Protein AF-A0A9E2MW77-F1 (afdb_monomer_lite)

Sequence (84 aa):
MNLGKKLYNLSLESKGIYYRLPIIFALFFFVPLLGLLYFGLSYNFLEDEYVLVFILALLCSSLAGYVMIRRIFDDIRKTSASIS

Foldseek 3Di:
DPVVVVVVVVDVVVPDPLVVLVVVLCVVVVVVVVVLVVCCVVVVCVVPPVSVVVVVVVVVVSVVVSVVVNVVVVVVVVVVVVVD

Secondary structure (DSSP, 8-state):
--HHHHHHHHSGGGS-HHHHHHHHHHHHHHHHHHHHHHHHHHS-GGGSHHHHHHHHHHHHHHHHHHHHHHHHHHHHHHHHHHH-

pLDDT: mean 82.76, std 10.36, range [52.06, 94.19]

Radius of gyration: 18.75 Å; chains: 1; bounding box: 39×23×53 Å

Structure (mmCIF, N/CA/C/O backbone):
data_AF-A0A9E2MW77-F1
#
_entry.id   AF-A0A9E2MW77-F1
#
loop_
_atom_site.group_PDB
_atom_site.id
_atom_site.type_symbol
_atom_site.label_atom_id
_atom_site.label_alt_id
_atom_site.label_comp_id
_atom_site.label_asym_id
_atom_site.label_entity_id
_atom_site.label_seq_id
_atom_site.pdbx_PDB_ins_code
_atom_site.Cartn_x
_atom_site.Cartn_y
_atom_site.Cartn_z
_atom_site.occupancy
_atom_site.B_iso_or_equiv
_atom_site.auth_seq_id
_atom_site.auth_comp_id
_atom_site.auth_asym_id
_atom_site.auth_atom_id
_atom_site.pdbx_PDB_model_num
ATOM 1 N N . MET A 1 1 ? -18.479 -12.797 -34.771 1.00 52.06 1 MET A N 1
ATOM 2 C CA . MET A 1 1 ? -17.672 -12.095 -33.742 1.00 52.06 1 MET A CA 1
ATOM 3 C C . MET A 1 1 ? -16.734 -13.115 -33.105 1.00 52.06 1 MET A C 1
ATOM 5 O O . MET A 1 1 ? -17.222 -14.117 -32.604 1.00 52.06 1 MET A O 1
ATOM 9 N N . ASN A 1 2 ? -15.412 -12.948 -33.209 1.00 67.81 2 ASN A N 1
ATOM 10 C CA . ASN A 1 2 ? -14.460 -14.009 -32.847 1.00 67.81 2 ASN A CA 1
ATOM 11 C C . ASN A 1 2 ? -14.140 -13.974 -31.337 1.00 67.81 2 ASN A C 1
ATOM 13 O O . ASN A 1 2 ? -13.269 -13.228 -30.888 1.00 67.81 2 ASN A O 1
ATOM 17 N N . LEU A 1 3 ? -14.911 -14.741 -30.558 1.00 73.56 3 LEU A N 1
ATOM 18 C CA . LEU A 1 3 ? -14.900 -14.758 -29.089 1.00 73.56 3 LEU A CA 1
ATOM 19 C C . LEU A 1 3 ? -13.534 -15.170 -28.507 1.00 73.56 3 LEU A C 1
ATOM 21 O O . LEU A 1 3 ? -13.090 -14.595 -27.514 1.00 73.56 3 LEU A O 1
ATOM 25 N N . GLY A 1 4 ? -12.826 -16.086 -29.177 1.00 70.38 4 GLY A N 1
ATOM 26 C CA . GLY A 1 4 ? -11.505 -16.564 -28.752 1.00 70.38 4 GLY A CA 1
ATOM 27 C C . GLY A 1 4 ? -10.434 -15.471 -28.767 1.00 70.38 4 GLY A C 1
ATOM 28 O O . GLY A 1 4 ? -9.649 -15.354 -27.829 1.00 70.38 4 GLY A O 1
ATOM 29 N N . LYS A 1 5 ? -10.464 -14.577 -29.765 1.00 65.38 5 LYS A N 1
ATOM 30 C CA . LYS A 1 5 ? -9.556 -13.415 -29.829 1.00 65.38 5 LYS A CA 1
ATOM 31 C C . LYS A 1 5 ? -9.794 -12.425 -28.683 1.00 65.38 5 LYS A C 1
ATOM 33 O O . LYS A 1 5 ? -8.854 -11.803 -28.196 1.00 65.38 5 LYS A O 1
ATOM 38 N N . LYS A 1 6 ? -11.048 -12.282 -28.240 1.00 67.00 6 LYS A N 1
ATOM 39 C CA . LYS A 1 6 ? -11.422 -11.380 -27.141 1.00 67.00 6 LYS A CA 1
ATOM 40 C C . LYS A 1 6 ? -10.965 -11.930 -25.785 1.00 67.00 6 LYS A C 1
ATOM 42 O O . LYS A 1 6 ? -10.476 -11.160 -24.968 1.00 67.00 6 LYS A O 1
ATOM 47 N N . LEU A 1 7 ? -11.064 -13.247 -25.585 1.00 64.81 7 LEU A N 1
ATOM 48 C CA . LEU A 1 7 ? -10.572 -13.939 -24.388 1.00 64.81 7 LEU A CA 1
ATOM 49 C C . LEU A 1 7 ? -9.040 -13.937 -24.300 1.00 64.81 7 LEU A C 1
ATOM 51 O O . LEU A 1 7 ? -8.500 -13.666 -23.234 1.00 64.81 7 LEU A O 1
ATOM 55 N N . TYR A 1 8 ? -8.337 -14.132 -25.419 1.00 63.06 8 TYR A N 1
ATOM 56 C CA . TYR A 1 8 ? -6.874 -14.039 -25.454 1.00 63.06 8 TYR A CA 1
ATOM 57 C C . TYR A 1 8 ? -6.365 -12.636 -25.085 1.00 63.06 8 TYR A C 1
ATOM 59 O O . TYR A 1 8 ? -5.460 -12.510 -24.273 1.00 63.06 8 TYR A O 1
ATOM 67 N N . ASN A 1 9 ? -7.003 -11.571 -25.585 1.00 61.91 9 ASN A N 1
ATOM 68 C CA . ASN A 1 9 ? -6.650 -10.188 -25.220 1.00 61.91 9 ASN A CA 1
ATOM 69 C C . ASN A 1 9 ? -7.003 -9.812 -23.764 1.00 61.91 9 ASN A C 1
ATOM 71 O O . ASN A 1 9 ? -6.523 -8.797 -23.249 1.00 61.91 9 ASN A O 1
ATOM 75 N N . LEU A 1 10 ? -7.878 -10.586 -23.115 1.00 61.28 10 LEU A N 1
ATOM 76 C CA . LEU A 1 10 ? -8.196 -10.464 -21.690 1.00 61.28 10 LEU A CA 1
ATOM 77 C C . LEU A 1 10 ? -7.265 -11.309 -20.813 1.00 61.28 10 LEU A C 1
ATOM 79 O O . LEU A 1 10 ? -7.173 -11.040 -19.616 1.00 61.28 10 LEU A O 1
ATOM 83 N N . SER A 1 11 ? -6.565 -12.288 -21.392 1.00 61.53 11 SER A N 1
ATOM 84 C CA . SER A 1 11 ? -5.582 -13.095 -20.682 1.00 61.53 11 SER A CA 1
ATOM 85 C C . SER A 1 11 ? -4.478 -12.202 -20.121 1.00 61.53 11 SER A C 1
ATOM 87 O O . SER A 1 11 ? -3.895 -11.371 -20.819 1.00 61.53 11 SER A O 1
ATOM 89 N N . LEU A 1 12 ? -4.150 -12.405 -18.843 1.00 61.75 12 LEU A N 1
ATOM 90 C CA . LEU A 1 12 ? -2.975 -11.798 -18.217 1.00 61.75 12 LEU A CA 1
ATOM 91 C C . LEU A 1 12 ? -1.699 -12.161 -18.982 1.00 61.75 12 LEU A C 1
ATOM 93 O O . LEU A 1 12 ? -0.762 -11.368 -18.998 1.00 61.75 12 LEU A O 1
ATOM 97 N N . GLU A 1 13 ? -1.683 -13.314 -19.654 1.00 60.84 13 GLU A N 1
ATOM 98 C CA . GLU A 1 13 ? -0.556 -13.827 -20.426 1.00 60.84 13 GLU A CA 1
ATOM 99 C C . GLU A 1 13 ? -0.150 -12.892 -21.572 1.00 60.84 13 GLU A C 1
ATOM 101 O O . GLU A 1 13 ? 1.037 -12.626 -21.747 1.00 60.84 13 GLU A O 1
ATOM 106 N N . SER A 1 14 ? -1.123 -12.281 -22.260 1.00 60.34 14 SER A N 1
ATOM 107 C CA . SER A 1 14 ? -0.868 -11.337 -23.356 1.00 60.34 14 SER A CA 1
ATOM 108 C C . SER A 1 14 ? -0.499 -9.930 -22.873 1.00 60.34 14 SER A C 1
ATOM 110 O O . SER A 1 14 ? -0.162 -9.062 -23.682 1.00 60.34 14 SER A O 1
ATOM 112 N N . LYS A 1 15 ? -0.619 -9.661 -21.567 1.00 64.50 15 LYS A N 1
ATOM 113 C CA . LYS A 1 15 ? -0.384 -8.343 -20.979 1.00 64.50 15 LYS A CA 1
ATOM 114 C C . LYS A 1 15 ? 0.939 -8.325 -20.222 1.00 64.50 15 LYS A C 1
ATOM 116 O O . LYS A 1 15 ? 1.223 -9.193 -19.396 1.00 64.50 15 LYS A O 1
ATOM 121 N N . GLY A 1 16 ? 1.750 -7.307 -20.513 1.00 70.50 16 GLY A N 1
ATOM 122 C CA . GLY A 1 16 ? 3.050 -7.107 -19.880 1.00 70.50 16 GLY A CA 1
ATOM 123 C C . GLY A 1 16 ? 2.945 -6.898 -18.369 1.00 70.50 16 GLY A C 1
ATOM 124 O O . GLY A 1 16 ? 1.872 -6.629 -17.823 1.00 70.50 16 GLY A O 1
ATOM 125 N N . ILE A 1 17 ? 4.089 -6.978 -17.691 1.00 71.25 17 ILE A N 1
ATOM 126 C CA . ILE A 1 17 ? 4.187 -6.922 -16.224 1.00 71.25 17 ILE A CA 1
ATOM 127 C C . ILE A 1 17 ? 3.505 -5.678 -15.632 1.00 71.25 17 ILE A C 1
ATOM 129 O O . ILE A 1 17 ? 2.889 -5.752 -14.571 1.00 71.25 17 ILE A O 1
ATOM 133 N N . TYR A 1 18 ? 3.498 -4.571 -16.377 1.00 73.69 18 TYR A N 1
ATOM 134 C CA . TYR A 1 18 ? 2.824 -3.326 -16.011 1.00 73.69 18 TYR A CA 1
ATOM 135 C C . TYR A 1 18 ? 1.329 -3.475 -15.704 1.00 73.69 18 TYR A C 1
ATOM 137 O O . TYR A 1 18 ? 0.791 -2.749 -14.875 1.00 73.69 18 TYR A O 1
ATOM 145 N N . TYR A 1 19 ? 0.655 -4.415 -16.368 1.00 78.12 19 TYR A N 1
ATOM 146 C CA . TYR A 1 19 ? -0.763 -4.685 -16.148 1.00 78.12 19 TYR A CA 1
ATOM 147 C C . TYR A 1 19 ? -0.995 -5.702 -15.029 1.00 78.12 19 TYR A C 1
ATOM 149 O O . TYR A 1 19 ? -2.002 -5.635 -14.330 1.00 78.12 19 TYR A O 1
ATOM 157 N N . ARG A 1 20 ? -0.063 -6.642 -14.837 1.00 82.88 20 ARG A N 1
ATOM 158 C CA . ARG A 1 20 ? -0.176 -7.681 -13.805 1.00 82.88 20 ARG A CA 1
ATOM 159 C C . ARG A 1 20 ? 0.133 -7.135 -12.415 1.00 82.88 20 ARG A C 1
ATOM 161 O O . ARG A 1 20 ? -0.511 -7.534 -11.453 1.00 82.88 20 ARG A O 1
ATOM 168 N N . LEU A 1 21 ? 1.080 -6.204 -12.310 1.00 83.38 21 LEU A N 1
ATOM 169 C CA . LEU A 1 21 ? 1.550 -5.679 -11.031 1.00 83.38 21 LEU A CA 1
ATOM 170 C C . LEU A 1 21 ? 0.447 -4.993 -10.193 1.00 83.38 21 LEU A C 1
ATOM 172 O O . LEU A 1 21 ? 0.321 -5.342 -9.021 1.00 83.38 21 LEU A O 1
ATOM 176 N N . PRO A 1 22 ? -0.399 -4.098 -10.746 1.00 84.00 22 PRO A N 1
ATOM 177 C CA . PRO A 1 22 ? -1.530 -3.535 -10.007 1.00 84.00 22 PRO A CA 1
ATOM 178 C C . PRO A 1 22 ? -2.536 -4.599 -9.557 1.00 84.00 22 PRO A C 1
ATOM 180 O O . PRO A 1 22 ? -3.114 -4.469 -8.487 1.00 84.00 22 PRO A O 1
ATOM 183 N N . ILE A 1 23 ? -2.739 -5.652 -10.355 1.00 86.00 23 ILE A N 1
ATOM 184 C CA . ILE A 1 23 ? -3.687 -6.733 -10.050 1.00 86.00 23 ILE A CA 1
ATOM 185 C C . ILE A 1 23 ? -3.163 -7.600 -8.906 1.00 86.00 23 ILE A C 1
ATOM 187 O O . ILE A 1 23 ? -3.905 -7.885 -7.972 1.00 86.00 23 ILE A O 1
ATOM 191 N N . ILE A 1 24 ? -1.884 -7.982 -8.952 1.00 86.38 24 ILE A N 1
ATOM 192 C CA . ILE A 1 24 ? -1.228 -8.728 -7.871 1.00 86.38 24 ILE A CA 1
ATOM 193 C C . ILE A 1 24 ? -1.260 -7.902 -6.591 1.00 86.38 24 ILE A C 1
ATOM 195 O O . ILE A 1 24 ? -1.654 -8.421 -5.5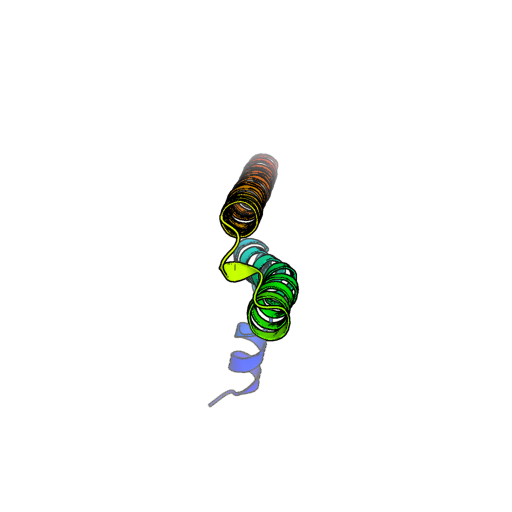53 1.00 86.38 24 ILE A O 1
ATOM 199 N N . PHE A 1 25 ? -0.902 -6.617 -6.678 1.00 87.19 25 PHE A N 1
ATOM 200 C CA . PHE A 1 25 ? -0.958 -5.714 -5.538 1.00 87.19 25 PHE A CA 1
ATOM 201 C C . PHE A 1 25 ? -2.377 -5.631 -4.975 1.00 87.19 25 PHE A C 1
ATOM 203 O O . PHE A 1 25 ? -2.563 -5.885 -3.794 1.00 87.19 25 PHE A O 1
ATOM 210 N N . ALA A 1 26 ? -3.387 -5.383 -5.814 1.00 86.56 26 ALA A N 1
ATOM 211 C CA . ALA A 1 26 ? -4.780 -5.342 -5.385 1.00 86.56 26 ALA A CA 1
ATOM 212 C C . ALA A 1 26 ? -5.213 -6.649 -4.708 1.00 86.56 26 ALA A C 1
ATOM 214 O O . ALA A 1 26 ? -5.791 -6.588 -3.636 1.00 86.56 26 ALA A O 1
ATOM 215 N N . LEU A 1 27 ? -4.894 -7.822 -5.262 1.00 86.31 27 LEU A N 1
ATOM 216 C CA . LEU A 1 27 ? -5.248 -9.113 -4.657 1.00 86.31 27 LEU A CA 1
ATOM 217 C C . LEU A 1 27 ? -4.558 -9.341 -3.307 1.00 86.31 27 LEU A C 1
ATOM 219 O O . LEU A 1 27 ? -5.212 -9.760 -2.353 1.00 86.31 27 LEU A O 1
ATOM 223 N N . PHE A 1 28 ? -3.264 -9.026 -3.213 1.00 85.38 28 PHE A N 1
ATOM 224 C CA . PHE A 1 28 ? -2.511 -9.129 -1.963 1.00 85.38 28 PHE A CA 1
ATOM 225 C C . PHE A 1 28 ? -3.010 -8.155 -0.900 1.00 85.38 28 PHE A C 1
ATOM 227 O O . PHE A 1 28 ? -2.916 -8.459 0.284 1.00 85.38 28 PHE A O 1
ATOM 234 N N . PHE A 1 29 ? -3.532 -6.998 -1.311 1.00 85.94 29 PHE A N 1
ATOM 235 C CA . PHE A 1 29 ? -3.962 -5.946 -0.399 1.00 85.94 29 PHE A CA 1
ATOM 236 C C . PHE A 1 29 ? -5.439 -6.012 -0.024 1.00 85.94 29 PHE A C 1
ATOM 238 O O . PHE A 1 29 ? -5.822 -5.619 1.074 1.00 85.94 29 PHE A O 1
ATOM 245 N N . PHE A 1 30 ? -6.271 -6.548 -0.912 1.00 87.00 30 PHE A N 1
ATOM 246 C CA . PHE A 1 30 ? -7.713 -6.613 -0.730 1.00 87.00 30 PHE A CA 1
ATOM 247 C C . PHE A 1 30 ? -8.099 -7.510 0.445 1.00 87.00 30 PHE A C 1
ATOM 249 O O . PHE A 1 30 ? -8.931 -7.121 1.257 1.00 87.00 30 PHE A O 1
ATOM 256 N N . VAL A 1 31 ? -7.464 -8.679 0.585 1.00 87.31 31 VAL A N 1
ATOM 257 C CA . VAL A 1 31 ? -7.768 -9.611 1.683 1.00 87.31 31 VAL A CA 1
ATOM 258 C C . VAL A 1 31 ? -7.392 -9.028 3.058 1.00 87.31 31 VAL A C 1
ATOM 260 O O . VAL A 1 31 ? -8.262 -9.003 3.929 1.00 87.31 31 VAL A O 1
ATOM 263 N N . PRO A 1 32 ? -6.174 -8.492 3.279 1.00 86.88 32 PRO A N 1
ATOM 264 C CA . PRO A 1 32 ? -5.843 -7.788 4.519 1.00 86.88 32 PRO A CA 1
ATOM 265 C C . PRO A 1 32 ? -6.764 -6.603 4.814 1.00 86.88 32 PRO A C 1
ATOM 267 O O . PRO A 1 32 ? -7.157 -6.415 5.962 1.00 86.88 32 PRO A O 1
ATOM 270 N N . LEU A 1 33 ? -7.144 -5.827 3.791 1.00 87.38 33 LEU A N 1
ATOM 271 C CA . LEU A 1 33 ? -8.036 -4.679 3.956 1.00 87.38 33 LEU A CA 1
ATOM 272 C C . LEU A 1 33 ? -9.442 -5.108 4.398 1.00 87.38 33 LEU A C 1
ATOM 274 O O . LEU A 1 33 ? -10.014 -4.503 5.303 1.00 87.38 33 LEU A O 1
ATOM 278 N N . LEU A 1 34 ? -9.980 -6.179 3.80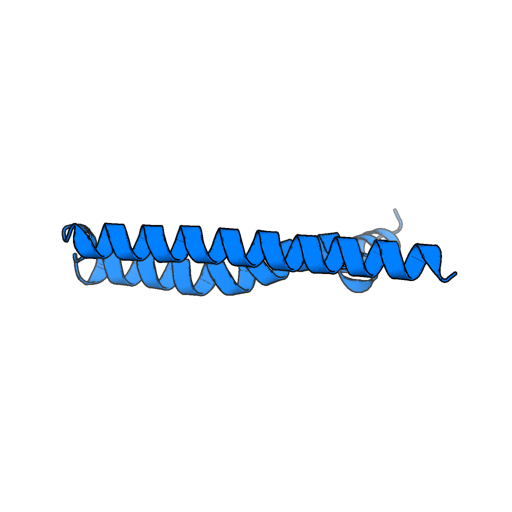4 1.00 90.56 34 LEU A N 1
ATOM 279 C CA . LEU A 1 34 ? -11.245 -6.778 4.231 1.00 90.56 34 LEU A CA 1
ATOM 280 C C . LEU A 1 34 ? -11.167 -7.310 5.661 1.00 90.56 34 LEU A C 1
ATOM 282 O O . LEU A 1 34 ? -12.101 -7.106 6.431 1.00 90.56 34 LEU A O 1
ATOM 286 N N . GLY A 1 35 ? -10.056 -7.956 6.025 1.00 88.62 35 GLY A N 1
ATOM 287 C CA . GLY A 1 35 ? -9.810 -8.401 7.394 1.00 88.62 35 GLY A CA 1
ATOM 288 C C . GLY A 1 35 ? -9.838 -7.229 8.370 1.00 88.62 35 GLY A C 1
ATOM 289 O O . GLY A 1 35 ? -10.580 -7.265 9.344 1.00 88.62 35 GLY A O 1
ATOM 290 N N . LEU A 1 36 ? -9.103 -6.157 8.072 1.00 87.88 36 LEU A N 1
ATOM 291 C CA . LEU A 1 36 ? -9.083 -4.936 8.879 1.00 87.88 36 LEU A CA 1
ATOM 292 C C . LEU A 1 36 ? -10.474 -4.322 9.061 1.00 87.88 36 LEU A C 1
ATOM 294 O O . LEU A 1 36 ? -10.831 -3.960 10.178 1.00 87.88 36 LEU A O 1
ATOM 298 N N . LEU A 1 37 ? -11.273 -4.251 7.993 1.00 87.75 37 LEU A N 1
ATOM 299 C CA . LEU A 1 37 ? -12.655 -3.768 8.061 1.00 87.75 37 LEU A CA 1
ATOM 300 C C . LEU A 1 37 ? -13.537 -4.679 8.921 1.00 87.75 37 LEU A C 1
ATOM 302 O O . LEU A 1 37 ? -14.244 -4.196 9.801 1.00 87.75 37 LEU A O 1
ATOM 306 N N . TYR A 1 38 ? -13.480 -5.993 8.692 1.00 90.94 38 TYR A N 1
ATOM 307 C CA . TYR A 1 38 ? -14.254 -6.972 9.454 1.00 90.94 38 TYR A CA 1
ATOM 308 C C . TYR A 1 38 ? -13.913 -6.919 10.943 1.00 90.94 38 TYR A C 1
ATOM 310 O O . TYR A 1 38 ? -14.807 -6.844 11.784 1.00 90.94 38 TYR A O 1
ATOM 318 N N . PHE A 1 39 ? -12.623 -6.927 11.270 1.00 86.50 39 PHE A N 1
ATOM 319 C CA . PHE A 1 39 ? -12.139 -6.859 12.639 1.00 86.50 39 PHE A CA 1
ATOM 320 C C . PHE A 1 39 ? -12.491 -5.513 13.283 1.00 86.50 39 PHE A C 1
ATOM 322 O O . PHE A 1 39 ? -12.983 -5.492 14.409 1.00 86.50 39 PHE A O 1
ATOM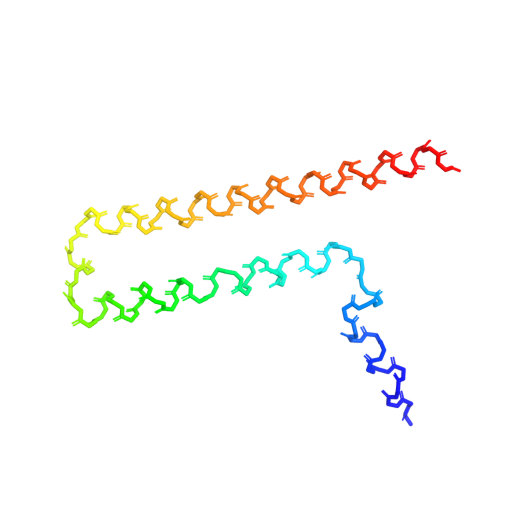 329 N N . GLY A 1 40 ? -12.338 -4.409 12.550 1.00 88.25 40 GLY A N 1
ATOM 330 C CA . GLY A 1 40 ? -12.673 -3.075 13.038 1.00 88.25 40 GLY A CA 1
ATOM 331 C C . GLY A 1 40 ? -14.143 -2.932 13.426 1.00 88.25 40 GLY A C 1
ATOM 332 O O . GLY A 1 40 ? -14.444 -2.386 14.484 1.00 88.25 40 GLY A O 1
ATOM 333 N N . LEU A 1 41 ? -15.045 -3.489 12.614 1.00 87.31 41 LEU A N 1
ATOM 334 C CA . LEU A 1 41 ? -16.482 -3.513 12.899 1.00 87.31 41 LEU A CA 1
ATOM 335 C C . LEU A 1 41 ? -16.854 -4.523 13.995 1.00 87.31 41 LEU A C 1
ATOM 337 O O . LEU A 1 41 ? -17.723 -4.243 14.812 1.00 87.31 41 LEU A O 1
ATOM 341 N N . SER A 1 42 ? -16.214 -5.695 14.023 1.00 91.38 42 SER A N 1
ATOM 342 C CA . SER A 1 42 ? -16.584 -6.784 14.945 1.00 91.38 42 SER A CA 1
ATOM 343 C C . SER A 1 42 ? -16.102 -6.556 16.378 1.00 91.38 42 SER A C 1
ATOM 345 O O . SER A 1 42 ? -16.731 -7.033 17.318 1.00 91.38 42 SER A O 1
ATOM 347 N N . TYR A 1 43 ? -14.982 -5.853 16.547 1.00 88.56 43 TYR A N 1
ATOM 348 C CA . TYR A 1 43 ? -14.334 -5.641 17.845 1.00 88.56 43 TYR A CA 1
ATOM 349 C C . TYR A 1 43 ? -14.355 -4.172 18.294 1.00 88.56 43 TYR A C 1
ATOM 351 O O . TYR A 1 43 ? -13.755 -3.844 19.312 1.00 88.56 43 TYR A O 1
ATOM 359 N N . ASN A 1 44 ? -15.023 -3.297 17.534 1.00 84.00 44 ASN A N 1
ATOM 360 C CA . ASN A 1 44 ? -15.171 -1.858 17.780 1.00 84.00 44 ASN A CA 1
ATOM 361 C C . ASN A 1 44 ? -13.858 -1.096 18.070 1.00 84.00 44 ASN A C 1
ATOM 363 O O . ASN A 1 44 ? -13.872 -0.036 18.685 1.00 84.00 44 ASN A O 1
ATOM 367 N N . PHE A 1 45 ? -12.704 -1.605 17.622 1.00 85.44 45 PHE A N 1
ATOM 368 C CA . PHE A 1 45 ? -11.409 -0.959 17.876 1.00 85.44 45 PHE A CA 1
ATOM 369 C C . PHE A 1 45 ? -11.116 0.213 16.934 1.00 85.44 45 PHE A C 1
ATOM 371 O O . PHE A 1 45 ? -10.072 0.845 17.057 1.00 85.44 45 PHE A O 1
ATOM 378 N N . LEU A 1 46 ? -11.999 0.504 15.970 1.00 81.69 46 LEU A N 1
ATOM 379 C CA . LEU A 1 46 ? -11.867 1.687 15.108 1.00 81.69 46 LEU A CA 1
ATOM 380 C C . LEU A 1 46 ? -12.029 3.000 15.887 1.00 81.69 46 LEU A C 1
ATOM 382 O O . LEU A 1 46 ? -11.661 4.050 15.370 1.00 81.69 46 LEU A O 1
ATOM 386 N N . GLU A 1 47 ? -12.566 2.939 17.108 1.00 82.31 47 GLU A N 1
ATOM 387 C CA . GLU A 1 47 ? -12.635 4.071 18.035 1.00 82.31 47 GLU A CA 1
ATOM 388 C C . GLU A 1 47 ? -11.272 4.400 18.672 1.00 82.31 47 GLU A C 1
ATOM 390 O O . GLU A 1 47 ? -11.092 5.502 19.188 1.00 82.31 47 GLU A O 1
ATOM 395 N N . ASP A 1 48 ? -10.298 3.482 18.618 1.00 86.56 48 ASP A N 1
ATOM 396 C CA . ASP A 1 48 ? -8.943 3.714 19.117 1.00 86.56 48 ASP A CA 1
ATOM 397 C C . ASP A 1 48 ? -8.102 4.470 18.073 1.00 86.56 48 ASP A C 1
ATOM 399 O O . ASP A 1 48 ? -7.863 4.008 16.950 1.00 86.56 48 ASP A O 1
ATOM 403 N N . GLU A 1 49 ? -7.623 5.649 18.468 1.00 86.19 49 GLU A N 1
ATOM 404 C CA . GLU A 1 49 ? -6.852 6.552 17.615 1.00 86.19 49 GLU A CA 1
ATOM 405 C C . GLU A 1 49 ? -5.546 5.911 17.106 1.00 86.19 49 GLU A C 1
ATOM 407 O O . GLU A 1 49 ? -5.162 6.116 15.950 1.00 86.19 49 GLU A O 1
ATOM 412 N N . TYR A 1 50 ? -4.890 5.062 17.907 1.00 88.62 50 TYR A N 1
ATOM 413 C CA . TYR A 1 50 ? -3.675 4.365 17.483 1.00 88.62 50 TYR A CA 1
ATOM 414 C C . TYR A 1 50 ? -3.964 3.332 16.404 1.00 88.62 50 TYR A C 1
ATOM 416 O O . TYR A 1 50 ? -3.155 3.167 15.489 1.00 88.62 50 TYR A O 1
ATOM 424 N N . VAL A 1 51 ? -5.112 2.653 16.46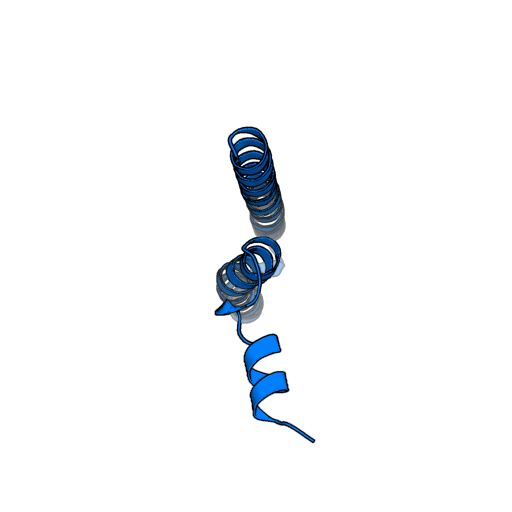2 1.00 87.44 51 VAL A N 1
ATOM 425 C CA . VAL A 1 51 ? -5.473 1.682 15.425 1.00 87.44 51 VAL A CA 1
ATOM 426 C C . VAL A 1 51 ? -5.652 2.380 14.083 1.00 87.44 51 VAL A C 1
ATOM 428 O O . VAL A 1 51 ? -5.130 1.906 13.071 1.00 87.44 51 VAL A O 1
ATOM 431 N N . LEU A 1 52 ? -6.302 3.545 14.068 1.00 85.00 52 LEU A N 1
ATOM 432 C CA . LEU A 1 52 ? -6.448 4.338 12.850 1.00 85.00 52 LEU A CA 1
ATOM 433 C C . LEU A 1 52 ? -5.080 4.758 12.281 1.00 85.00 52 LEU A C 1
ATOM 435 O O . LEU A 1 52 ? -4.846 4.647 11.074 1.00 85.00 52 LEU A O 1
ATOM 439 N N . VAL A 1 53 ? -4.146 5.164 13.150 1.00 91.06 53 VAL A N 1
ATOM 440 C CA . VAL A 1 53 ? -2.761 5.491 12.771 1.00 91.06 53 VAL A CA 1
ATOM 441 C C . VAL A 1 53 ? -2.031 4.273 12.193 1.00 91.06 53 VAL A C 1
ATOM 443 O O . VAL A 1 53 ? -1.380 4.394 11.154 1.00 91.06 53 VAL A O 1
ATOM 446 N N . PHE A 1 54 ? -2.163 3.088 12.797 1.00 89.44 54 PHE A N 1
ATOM 447 C CA . PHE A 1 54 ? -1.556 1.857 12.277 1.00 89.44 54 PHE A CA 1
ATOM 448 C C . PHE A 1 54 ? -2.135 1.448 10.921 1.00 89.44 54 PHE A C 1
ATOM 450 O O . PHE A 1 54 ? -1.378 1.049 10.033 1.00 89.44 54 PHE A O 1
ATOM 457 N N . ILE A 1 55 ? -3.449 1.593 10.722 1.00 87.69 55 ILE A N 1
ATOM 458 C CA . ILE A 1 55 ? -4.094 1.362 9.424 1.00 87.69 55 ILE A CA 1
ATOM 459 C C . ILE A 1 55 ? -3.507 2.312 8.381 1.00 87.69 55 ILE A C 1
ATOM 461 O O . ILE A 1 55 ? -3.060 1.860 7.329 1.00 87.69 55 ILE A O 1
ATOM 465 N N . LEU A 1 56 ? -3.437 3.613 8.674 1.00 89.56 56 LEU A N 1
ATOM 466 C CA . LEU A 1 56 ? -2.850 4.598 7.762 1.00 89.56 56 LEU A CA 1
ATOM 467 C C . LEU A 1 56 ? -1.380 4.293 7.449 1.00 89.56 56 LEU A C 1
ATOM 469 O O . LEU A 1 56 ? -0.981 4.343 6.285 1.00 89.56 56 LEU A O 1
ATOM 473 N N . ALA A 1 57 ? -0.580 3.919 8.448 1.00 93.62 57 ALA A N 1
ATOM 474 C CA . ALA A 1 57 ? 0.813 3.522 8.256 1.00 93.62 57 ALA A CA 1
ATOM 475 C C . ALA A 1 57 ? 0.939 2.281 7.352 1.00 93.62 57 ALA A C 1
ATOM 477 O O . ALA A 1 57 ? 1.793 2.238 6.460 1.00 93.62 57 ALA A O 1
ATOM 478 N N . LEU A 1 58 ? 0.058 1.293 7.525 1.00 90.44 58 LEU A N 1
ATOM 479 C CA . LEU A 1 58 ? -0.013 0.102 6.680 1.00 90.44 58 LEU A CA 1
ATOM 480 C C . LEU A 1 58 ? -0.408 0.448 5.236 1.00 90.44 58 LEU A C 1
ATOM 482 O O . LEU A 1 58 ? 0.220 -0.042 4.297 1.00 90.44 58 LEU A O 1
ATOM 486 N N . LEU A 1 59 ? -1.383 1.339 5.034 1.00 89.75 59 LEU A N 1
ATOM 487 C CA . LEU A 1 59 ? -1.772 1.810 3.700 1.00 89.75 59 LEU A CA 1
ATOM 488 C C . LEU A 1 59 ? -0.621 2.565 3.014 1.00 89.75 59 LEU A C 1
ATOM 490 O O . LEU A 1 59 ? -0.274 2.263 1.871 1.00 89.75 59 LEU A O 1
ATOM 494 N N . CYS A 1 60 ? 0.005 3.513 3.719 1.00 94.06 60 CYS A N 1
ATOM 495 C CA . CYS A 1 60 ? 1.105 4.328 3.201 1.00 94.06 60 CYS A CA 1
ATOM 496 C C . CYS A 1 60 ? 2.340 3.490 2.851 1.00 94.06 60 CYS A C 1
ATOM 498 O O . CYS A 1 60 ? 2.897 3.641 1.763 1.00 94.06 60 CYS A O 1
ATOM 500 N N . SER A 1 61 ? 2.756 2.584 3.742 1.00 93.31 61 SER A N 1
ATOM 501 C CA . SER A 1 61 ? 3.899 1.691 3.494 1.00 93.31 61 SER A CA 1
ATOM 502 C C . SER A 1 61 ? 3.659 0.781 2.293 1.00 93.31 61 SER A C 1
ATOM 504 O O . SER A 1 61 ? 4.559 0.548 1.487 1.00 93.31 61 SER A O 1
ATOM 506 N N . SER A 1 62 ? 2.424 0.332 2.111 1.00 90.19 62 SER A N 1
ATOM 507 C CA . SER A 1 62 ? 2.077 -0.564 1.016 1.00 90.19 62 SER A CA 1
ATOM 508 C C . SER A 1 62 ? 1.984 0.156 -0.318 1.00 90.19 62 SER A C 1
ATOM 510 O O . SER A 1 62 ? 2.464 -0.358 -1.330 1.00 90.19 62 SER A O 1
ATOM 512 N N . LEU A 1 63 ? 1.463 1.386 -0.325 1.00 90.69 63 LEU A N 1
ATOM 513 C CA . LEU A 1 63 ? 1.540 2.261 -1.490 1.00 90.69 63 LEU A CA 1
ATOM 514 C C . LEU A 1 63 ? 3.001 2.540 -1.870 1.00 90.69 63 LEU A C 1
ATOM 516 O O . LEU A 1 63 ? 3.355 2.450 -3.047 1.00 90.69 63 LEU A O 1
ATOM 520 N N . ALA A 1 64 ? 3.861 2.825 -0.887 1.00 94.19 64 ALA A N 1
ATOM 521 C CA . ALA A 1 64 ? 5.289 3.021 -1.118 1.00 94.19 64 ALA A CA 1
ATOM 522 C C . ALA A 1 64 ? 5.946 1.764 -1.718 1.00 94.19 64 ALA A C 1
ATOM 524 O O . ALA A 1 64 ? 6.661 1.865 -2.718 1.00 94.19 64 ALA A O 1
ATOM 525 N N . GLY A 1 65 ? 5.640 0.579 -1.179 1.00 91.25 65 GLY A N 1
ATOM 526 C CA . GLY A 1 65 ? 6.106 -0.703 -1.709 1.00 91.25 65 GLY A CA 1
ATOM 527 C C . GLY A 1 65 ? 5.675 -0.936 -3.160 1.00 91.25 65 GLY A C 1
ATOM 528 O O . GLY A 1 65 ? 6.500 -1.283 -4.005 1.00 91.25 65 GLY A O 1
ATOM 529 N N . TYR A 1 66 ? 4.411 -0.658 -3.492 1.00 90.00 66 TYR A N 1
ATOM 530 C CA . TYR A 1 66 ? 3.914 -0.743 -4.867 1.00 90.00 66 TYR A CA 1
ATOM 531 C C . TYR A 1 66 ? 4.660 0.193 -5.825 1.00 90.00 66 TYR A C 1
ATOM 533 O O . TYR A 1 66 ? 5.086 -0.232 -6.902 1.00 90.00 66 TYR A O 1
ATOM 541 N N . VAL A 1 67 ? 4.850 1.459 -5.436 1.00 91.38 67 VAL A N 1
ATOM 542 C CA . VAL A 1 67 ? 5.589 2.441 -6.244 1.00 91.38 67 VAL A CA 1
ATOM 543 C C . VAL A 1 67 ? 7.029 1.979 -6.469 1.00 91.38 67 VAL A C 1
ATOM 545 O O . VAL A 1 67 ? 7.530 2.078 -7.590 1.00 91.38 67 VAL A O 1
ATOM 548 N N . MET A 1 68 ? 7.684 1.442 -5.438 1.00 92.44 68 MET A N 1
ATOM 549 C CA . MET A 1 68 ? 9.054 0.941 -5.532 1.00 92.44 68 MET A CA 1
ATOM 550 C C . MET A 1 68 ? 9.161 -0.244 -6.496 1.00 92.44 68 MET A C 1
ATOM 552 O O . MET A 1 68 ? 9.987 -0.211 -7.407 1.00 92.44 68 MET A O 1
ATOM 556 N N . ILE A 1 69 ? 8.283 -1.245 -6.372 1.00 90.62 69 ILE A N 1
ATOM 557 C CA . ILE A 1 69 ? 8.266 -2.398 -7.284 1.00 90.62 69 ILE A CA 1
ATOM 558 C C . ILE A 1 69 ? 8.008 -1.942 -8.724 1.00 90.62 69 ILE A C 1
ATOM 560 O O . ILE A 1 69 ? 8.654 -2.420 -9.657 1.00 90.62 69 ILE A O 1
ATOM 564 N N . ARG A 1 70 ? 7.100 -0.981 -8.925 1.00 89.69 70 ARG A N 1
ATOM 565 C CA . ARG A 1 70 ? 6.799 -0.454 -10.258 1.00 89.69 70 ARG A CA 1
ATOM 566 C C . ARG A 1 70 ? 8.002 0.239 -10.895 1.00 89.69 70 ARG A C 1
ATOM 568 O O . ARG A 1 70 ? 8.268 -0.003 -12.069 1.00 89.69 70 ARG A O 1
ATOM 575 N N . ARG A 1 71 ? 8.752 1.030 -10.122 1.00 90.44 71 ARG A N 1
ATOM 576 C CA . ARG A 1 71 ? 10.006 1.651 -10.581 1.00 90.44 71 ARG A CA 1
ATOM 577 C C . ARG A 1 71 ? 11.053 0.606 -10.955 1.00 90.44 71 ARG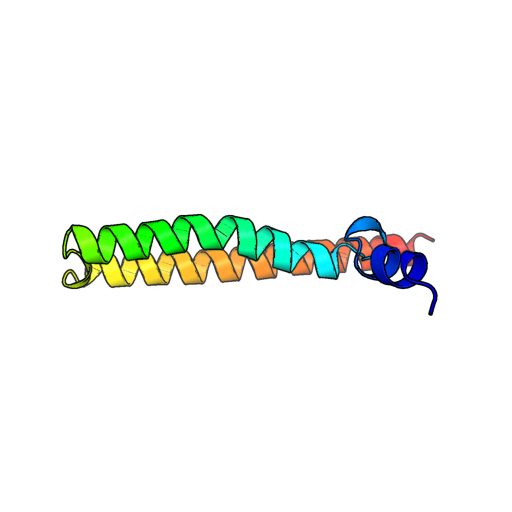 A C 1
ATOM 579 O O . ARG A 1 71 ? 11.606 0.690 -12.042 1.00 90.44 71 ARG A O 1
ATOM 586 N N . ILE A 1 72 ? 11.246 -0.414 -10.116 1.00 90.38 72 ILE A N 1
ATOM 587 C CA . ILE A 1 72 ? 12.180 -1.516 -10.396 1.00 90.38 72 ILE A CA 1
ATOM 588 C C . ILE A 1 72 ? 11.834 -2.193 -11.730 1.00 90.38 72 ILE A C 1
ATOM 590 O O . ILE A 1 72 ? 12.716 -2.417 -12.555 1.00 90.38 72 ILE A O 1
ATOM 594 N N . PHE A 1 73 ? 10.554 -2.475 -11.988 1.00 87.50 73 PHE 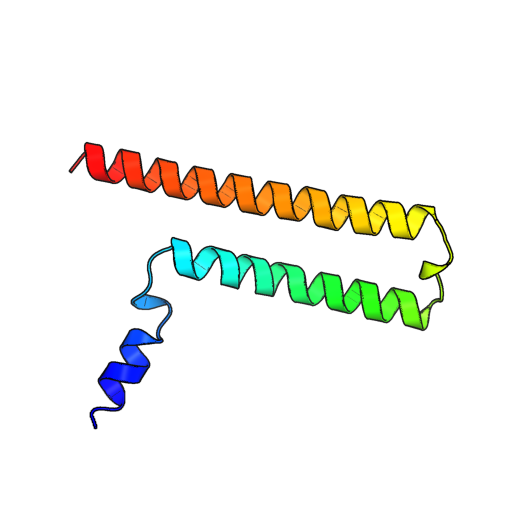A N 1
ATOM 595 C CA . PHE A 1 73 ? 10.137 -3.053 -13.269 1.00 87.50 73 PHE A CA 1
ATOM 596 C C . PHE A 1 73 ? 10.354 -2.122 -14.462 1.00 87.50 73 PHE A C 1
ATOM 598 O O . PHE A 1 73 ? 10.751 -2.591 -15.531 1.00 87.50 73 PHE A O 1
ATOM 605 N N . ASP A 1 74 ? 10.096 -0.825 -14.296 1.00 87.38 74 ASP A N 1
ATOM 606 C CA . ASP A 1 74 ? 10.361 0.167 -15.337 1.00 87.38 74 ASP A CA 1
ATOM 607 C C . ASP A 1 74 ? 11.856 0.235 -15.675 1.00 87.38 74 ASP A C 1
ATOM 609 O O . ASP A 1 74 ? 12.218 0.279 -16.852 1.00 87.38 74 ASP A O 1
ATOM 613 N N . ASP A 1 75 ? 12.724 0.167 -14.670 1.00 88.12 75 ASP A N 1
ATOM 614 C CA . ASP A 1 75 ? 14.172 0.192 -14.860 1.00 88.12 75 ASP A CA 1
ATOM 615 C C . ASP A 1 75 ? 14.681 -1.100 -15.513 1.00 88.12 75 ASP A C 1
ATOM 617 O O . ASP A 1 75 ? 15.403 -1.027 -16.508 1.00 88.12 75 ASP A O 1
ATOM 621 N N . ILE A 1 76 ? 14.207 -2.277 -15.078 1.00 88.00 76 ILE A N 1
ATOM 622 C CA . ILE A 1 76 ? 14.507 -3.564 -15.737 1.00 88.00 76 ILE A CA 1
ATOM 623 C C . ILE A 1 76 ? 14.134 -3.511 -17.222 1.00 88.00 76 ILE A C 1
ATOM 625 O O . ILE A 1 76 ? 14.904 -3.950 -18.081 1.00 88.00 76 ILE A O 1
ATOM 629 N N . ARG A 1 77 ? 12.957 -2.963 -17.546 1.00 85.56 77 ARG A N 1
ATOM 630 C CA . ARG A 1 77 ? 12.488 -2.855 -18.930 1.00 85.56 77 ARG A CA 1
ATOM 631 C C . ARG A 1 77 ? 13.378 -1.929 -19.758 1.00 85.56 77 ARG A C 1
ATOM 633 O O . ARG A 1 77 ? 13.696 -2.277 -20.892 1.00 85.56 77 ARG A O 1
ATOM 640 N N . LYS A 1 78 ? 13.776 -0.777 -19.210 1.00 88.44 78 LYS A N 1
ATOM 641 C CA . LYS A 1 78 ? 14.685 0.164 -19.886 1.00 88.44 78 LYS A CA 1
ATOM 642 C C . LYS A 1 78 ? 16.048 -0.470 -20.150 1.00 88.44 78 LYS A C 1
ATOM 644 O O . LYS A 1 78 ? 16.516 -0.414 -21.280 1.00 88.44 78 LYS A O 1
ATOM 649 N N . THR A 1 79 ? 16.643 -1.119 -19.148 1.00 90.19 79 THR A N 1
ATOM 650 C CA . THR A 1 79 ? 17.935 -1.805 -19.295 1.00 90.19 79 THR A CA 1
ATOM 651 C C . THR A 1 79 ? 17.856 -2.926 -20.328 1.00 90.19 79 THR A C 1
ATOM 653 O O . THR A 1 79 ? 18.716 -3.023 -21.199 1.00 90.19 79 THR A O 1
ATOM 656 N N . SER A 1 80 ? 16.784 -3.722 -20.301 1.00 86.81 80 SER A N 1
ATOM 657 C CA . SER A 1 80 ? 16.565 -4.786 -21.291 1.00 86.81 80 SER A CA 1
ATOM 658 C C . SER A 1 80 ? 16.455 -4.230 -22.714 1.00 86.81 80 SER A C 1
ATOM 660 O O . SER A 1 80 ? 17.007 -4.810 -23.641 1.00 86.81 80 SER A O 1
ATOM 662 N N . ALA A 1 81 ? 15.782 -3.088 -22.889 1.00 86.31 81 ALA A N 1
ATOM 663 C CA . ALA A 1 81 ? 15.643 -2.435 -24.188 1.00 86.31 81 ALA A CA 1
ATOM 664 C C . ALA A 1 81 ? 16.946 -1.795 -24.694 1.00 86.31 81 ALA A C 1
ATOM 666 O O . ALA A 1 81 ? 17.108 -1.671 -25.898 1.00 86.31 81 ALA A O 1
ATOM 667 N N . SER A 1 82 ? 17.860 -1.386 -23.806 1.00 88.88 82 SER A N 1
ATOM 668 C CA . SER A 1 82 ? 19.168 -0.836 -24.200 1.00 88.88 82 SER A CA 1
ATOM 669 C C . SER A 1 82 ? 20.217 -1.892 -24.561 1.00 88.88 82 SER A C 1
ATOM 671 O O . SER A 1 82 ? 21.229 -1.549 -25.161 1.00 88.88 82 SER A O 1
ATOM 673 N N . ILE A 1 83 ? 20.014 -3.144 -24.138 1.00 86.88 83 ILE A N 1
ATOM 674 C CA . ILE A 1 83 ? 20.936 -4.264 -24.398 1.00 86.88 83 ILE A CA 1
ATOM 675 C C . ILE A 1 83 ? 20.573 -4.999 -25.703 1.00 86.88 83 ILE A C 1
ATOM 677 O O . ILE A 1 83 ? 21.433 -5.663 -26.280 1.00 86.88 83 ILE A O 1
ATOM 681 N N . SER A 1 84 ? 19.317 -4.892 -26.157 1.00 60.03 84 SER A N 1
ATOM 682 C CA . SER A 1 84 ? 18.833 -5.446 -27.431 1.00 60.03 84 SER A CA 1
ATOM 683 C C . SER A 1 84 ? 19.080 -4.510 -28.606 1.00 60.03 84 SER A C 1
ATOM 685 O O . SER A 1 84 ? 19.099 -5.063 -29.728 1.00 60.03 84 SER A O 1
#